Protein AF-A0A7C4FWG2-F1 (afdb_monomer_lite)

Structure (mmCIF, N/CA/C/O backbone):
data_AF-A0A7C4FWG2-F1
#
_entry.id   AF-A0A7C4FWG2-F1
#
loop_
_atom_site.group_PDB
_atom_site.id
_atom_site.type_symbol
_atom_site.label_atom_id
_atom_site.label_alt_id
_atom_site.label_comp_id
_atom_site.label_asym_id
_atom_site.label_entity_id
_atom_site.label_seq_id
_atom_site.pdbx_PDB_ins_code
_atom_site.Cartn_x
_atom_site.Cartn_y
_atom_site.Cartn_z
_atom_site.occupancy
_atom_site.B_iso_or_equiv
_atom_site.auth_seq_id
_atom_site.auth_comp_id
_atom_site.auth_asym_id
_atom_site.auth_atom_id
_atom_site.pdbx_PDB_model_num
ATOM 1 N N . MET A 1 1 ? 46.802 15.403 17.829 1.00 40.81 1 MET A N 1
ATOM 2 C CA . MET A 1 1 ? 45.608 14.577 17.579 1.00 40.81 1 MET A CA 1
ATOM 3 C C . MET A 1 1 ? 45.440 14.565 16.078 1.00 40.81 1 MET A C 1
ATOM 5 O O . MET A 1 1 ? 45.239 15.621 15.498 1.00 40.81 1 MET A O 1
ATOM 9 N N . GLU A 1 2 ? 45.731 13.419 15.470 1.00 45.22 2 GLU A N 1
ATOM 10 C CA . GLU A 1 2 ? 45.584 13.172 14.035 1.00 45.22 2 GLU A CA 1
ATOM 11 C C . GLU A 1 2 ? 44.102 13.193 13.676 1.00 45.22 2 GLU A C 1
ATOM 13 O O . GLU A 1 2 ? 43.347 12.331 14.135 1.00 45.22 2 GLU A O 1
ATOM 18 N N . ASP A 1 3 ? 43.693 14.179 12.880 1.00 42.66 3 ASP A N 1
ATOM 19 C CA . ASP A 1 3 ? 42.349 14.214 12.320 1.00 42.66 3 ASP A CA 1
ATOM 20 C C . ASP A 1 3 ? 42.248 13.185 11.194 1.00 42.66 3 ASP A C 1
ATOM 22 O O . ASP A 1 3 ? 42.793 13.324 10.095 1.00 42.66 3 ASP A O 1
ATOM 26 N N . LYS A 1 4 ? 41.579 12.088 11.539 1.00 44.88 4 LYS A N 1
ATOM 27 C CA . LYS A 1 4 ? 41.192 11.008 10.647 1.00 44.88 4 LYS A CA 1
ATOM 28 C C . LYS A 1 4 ? 40.085 11.481 9.707 1.00 44.88 4 LYS A C 1
ATOM 30 O O . LYS A 1 4 ? 39.039 11.931 10.155 1.00 44.88 4 LYS A O 1
ATOM 35 N N . LYS A 1 5 ? 40.328 11.242 8.417 1.00 47.34 5 LYS A N 1
ATOM 36 C CA . LYS A 1 5 ? 39.390 10.748 7.395 1.00 47.34 5 LYS A CA 1
ATOM 37 C C . LYS A 1 5 ? 37.903 10.742 7.773 1.00 47.34 5 LYS A C 1
ATOM 39 O O . LYS A 1 5 ? 37.477 9.934 8.598 1.00 47.34 5 LYS A O 1
ATOM 44 N N . HIS A 1 6 ? 37.112 11.439 6.968 1.00 33.34 6 HIS A N 1
ATOM 45 C CA . HIS A 1 6 ? 35.853 10.882 6.492 1.00 33.34 6 HIS A CA 1
ATOM 46 C C . HIS A 1 6 ? 35.641 11.353 5.050 1.00 33.34 6 HIS A C 1
ATOM 48 O O . HIS A 1 6 ? 35.012 12.376 4.798 1.00 33.34 6 HIS A O 1
ATOM 54 N N . ASP A 1 7 ? 36.260 10.621 4.118 1.00 40.00 7 ASP A N 1
ATOM 55 C CA . ASP A 1 7 ? 35.866 10.615 2.711 1.00 40.00 7 ASP A CA 1
ATOM 56 C C . ASP A 1 7 ? 34.430 10.086 2.665 1.00 40.00 7 ASP A C 1
ATOM 58 O O . ASP A 1 7 ? 34.182 8.880 2.734 1.00 40.00 7 ASP A O 1
ATOM 62 N N . SER A 1 8 ? 33.465 10.997 2.622 1.00 39.53 8 SER A N 1
ATOM 63 C CA . SER A 1 8 ? 32.154 10.706 2.068 1.00 39.53 8 SER A CA 1
ATOM 64 C C . SER A 1 8 ? 32.358 10.516 0.570 1.00 39.53 8 SER A C 1
ATOM 66 O O . SER A 1 8 ? 32.336 11.472 -0.202 1.00 39.53 8 SER A O 1
ATOM 68 N N . GLU A 1 9 ? 32.622 9.269 0.180 1.00 42.91 9 GLU A N 1
ATOM 69 C CA . GLU A 1 9 ? 32.410 8.777 -1.178 1.00 42.91 9 GLU A CA 1
ATOM 70 C C . GLU A 1 9 ? 30.909 8.866 -1.480 1.00 42.91 9 GLU A C 1
ATOM 72 O O . GLU A 1 9 ? 30.165 7.880 -1.484 1.00 42.91 9 GLU A O 1
ATOM 77 N N . ASP A 1 10 ? 30.455 10.096 -1.702 1.00 43.06 10 ASP A N 1
ATOM 78 C CA . ASP A 1 10 ? 29.253 10.357 -2.454 1.00 43.06 10 ASP A CA 1
ATOM 79 C C . ASP A 1 10 ? 29.479 9.702 -3.812 1.00 43.06 10 ASP A C 1
ATOM 81 O O . ASP A 1 10 ? 30.389 10.053 -4.567 1.00 43.06 10 ASP A O 1
ATOM 85 N N . ASN A 1 11 ? 28.656 8.697 -4.104 1.00 42.00 11 ASN A N 1
ATOM 86 C CA . ASN A 1 11 ? 28.482 8.143 -5.439 1.00 42.00 11 ASN A CA 1
ATOM 87 C C . ASN A 1 11 ? 27.838 9.214 -6.342 1.00 42.00 11 ASN A C 1
ATOM 89 O O . ASN A 1 11 ? 26.770 9.015 -6.920 1.00 42.00 11 ASN A O 1
ATOM 93 N N . GLU A 1 12 ? 28.471 10.381 -6.458 1.00 41.81 12 GLU A N 1
ATOM 94 C CA . GLU A 1 12 ? 28.267 11.273 -7.574 1.00 41.81 12 GLU A CA 1
ATOM 95 C C . GLU A 1 12 ? 28.784 10.519 -8.788 1.00 41.81 12 GLU A C 1
ATOM 97 O O . GLU A 1 12 ? 29.980 10.251 -8.937 1.00 41.81 12 GLU A O 1
ATOM 102 N N . ILE A 1 13 ? 27.856 10.121 -9.653 1.00 48.81 13 ILE A N 1
ATOM 103 C CA . ILE A 1 13 ? 28.171 9.624 -10.983 1.00 48.81 13 ILE A CA 1
ATOM 104 C C . ILE A 1 13 ? 28.865 10.782 -11.709 1.00 48.81 13 ILE A C 1
ATOM 106 O O . ILE A 1 13 ? 28.226 11.592 -12.381 1.00 48.81 13 ILE A O 1
ATOM 110 N N . SER A 1 14 ? 30.180 10.910 -11.521 1.00 53.84 14 SER A N 1
ATOM 111 C CA . SER A 1 14 ? 30.994 11.925 -12.170 1.00 53.84 14 SER A CA 1
ATOM 112 C C . SER A 1 14 ? 31.115 11.531 -13.636 1.00 53.84 14 SER A C 1
ATOM 114 O O . SER A 1 14 ? 31.997 10.790 -14.072 1.00 53.84 14 SER A O 1
ATOM 116 N N . PHE A 1 15 ? 30.146 11.989 -14.426 1.00 56.88 15 PHE A N 1
ATOM 117 C CA . PHE A 1 15 ? 30.213 11.904 -15.872 1.00 56.88 15 PHE A CA 1
ATOM 118 C C . PHE A 1 15 ? 31.369 12.787 -16.339 1.00 56.88 15 PHE A C 1
ATOM 120 O O . PHE A 1 15 ? 31.242 13.995 -16.515 1.00 56.88 15 PHE A O 1
ATOM 127 N N . ASP A 1 16 ? 32.532 12.170 -16.513 1.00 72.56 16 ASP A N 1
ATOM 128 C CA . ASP A 1 16 ? 33.741 12.827 -16.988 1.00 72.56 16 ASP A CA 1
ATOM 129 C C . ASP A 1 16 ? 33.608 13.130 -18.493 1.00 72.56 16 ASP A C 1
ATOM 131 O O . ASP A 1 16 ? 34.041 12.377 -19.374 1.00 72.56 16 ASP A O 1
ATOM 135 N N . PHE A 1 17 ? 32.961 14.259 -18.798 1.00 69.00 17 PHE A N 1
ATOM 136 C CA . PHE A 1 17 ? 32.736 14.753 -20.160 1.00 69.00 17 PHE A CA 1
ATOM 137 C C . PHE A 1 17 ? 34.041 14.974 -20.934 1.00 69.00 17 PHE A C 1
ATOM 139 O O . PHE A 1 17 ? 34.047 14.939 -22.169 1.00 69.00 17 PHE A O 1
ATOM 146 N N . SER A 1 18 ? 35.158 15.165 -20.229 1.00 70.56 18 SER A N 1
ATOM 147 C CA . SER A 1 18 ? 36.470 15.364 -20.839 1.00 70.56 18 SER A CA 1
ATOM 148 C C . SER A 1 18 ? 36.975 14.079 -21.509 1.00 70.56 18 SER A C 1
ATOM 150 O O . SER A 1 18 ? 37.455 14.117 -22.646 1.00 70.56 18 SER A O 1
ATOM 152 N N . LYS A 1 19 ? 36.760 12.912 -20.881 1.00 65.75 19 LYS A N 1
ATOM 153 C CA . LYS A 1 19 ? 37.062 11.598 -2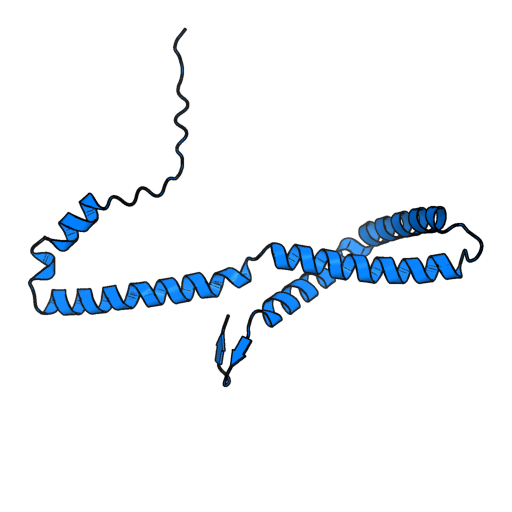1.482 1.00 65.75 19 LYS A CA 1
ATOM 154 C C . LYS A 1 19 ? 36.173 11.304 -22.686 1.00 65.75 19 LYS A C 1
ATOM 156 O O . LYS A 1 19 ? 36.677 10.873 -23.723 1.00 65.75 19 LYS A O 1
ATOM 161 N N . ILE A 1 20 ? 34.881 11.618 -22.592 1.00 67.81 20 ILE A N 1
ATOM 162 C CA . ILE A 1 20 ? 33.921 11.459 -23.695 1.00 67.81 20 ILE A CA 1
ATOM 163 C C . ILE A 1 20 ? 34.364 12.296 -24.905 1.00 67.81 20 ILE A C 1
ATOM 165 O O . ILE A 1 20 ? 34.414 11.797 -26.028 1.00 67.81 20 ILE A O 1
ATOM 169 N N . ARG A 1 21 ? 34.793 13.545 -24.694 1.00 63.62 21 ARG A N 1
ATOM 170 C CA . ARG A 1 21 ? 35.238 14.433 -25.779 1.00 63.62 21 ARG A CA 1
ATOM 171 C C . ARG A 1 21 ? 36.448 13.894 -26.547 1.00 63.62 21 ARG A C 1
ATOM 173 O O . ARG A 1 21 ? 36.531 14.109 -27.755 1.00 63.62 21 ARG A O 1
ATOM 180 N N . ASN A 1 22 ? 37.355 13.185 -25.879 1.00 66.38 22 ASN A N 1
ATOM 181 C CA . ASN A 1 22 ? 38.516 12.567 -26.524 1.00 66.38 22 ASN A CA 1
ATOM 182 C C . ASN A 1 22 ? 38.131 11.317 -27.333 1.00 66.38 22 ASN A C 1
ATOM 184 O O . ASN A 1 22 ? 38.656 11.123 -28.430 1.00 66.38 22 ASN A O 1
ATOM 188 N N . PHE A 1 23 ? 37.144 10.542 -26.872 1.00 63.84 23 PHE A N 1
ATOM 189 C CA . PHE A 1 23 ? 36.544 9.446 -27.646 1.00 63.84 23 PHE A CA 1
ATOM 190 C C . PHE A 1 23 ? 35.861 9.938 -28.932 1.00 63.84 23 PHE A C 1
ATOM 192 O O . PHE A 1 23 ? 35.970 9.287 -29.969 1.00 63.84 23 PHE A O 1
ATOM 199 N N . PHE A 1 24 ? 35.231 11.119 -28.898 1.00 63.09 24 PHE A N 1
ATOM 200 C CA . PHE A 1 24 ? 34.595 11.729 -30.074 1.00 63.09 24 PHE A CA 1
ATOM 201 C C . PHE A 1 24 ? 35.559 12.461 -31.031 1.00 63.09 24 PHE A C 1
ATOM 203 O O . PHE A 1 24 ? 35.146 12.890 -32.107 1.00 63.09 24 PHE A O 1
ATOM 210 N N . LYS A 1 25 ? 36.839 12.623 -30.671 1.00 63.44 25 LYS A N 1
ATOM 211 C CA . LYS A 1 25 ? 37.848 13.309 -31.504 1.00 63.44 25 LYS A CA 1
ATOM 212 C C . LYS A 1 25 ? 38.911 12.383 -32.102 1.00 63.44 25 LYS A C 1
ATOM 214 O O . LYS A 1 25 ? 39.638 12.812 -32.994 1.00 63.44 25 LYS A O 1
ATOM 219 N N . GLY A 1 26 ? 39.033 11.143 -31.626 1.00 59.97 26 GLY A N 1
ATOM 220 C CA . GLY A 1 26 ? 40.026 10.190 -32.125 1.00 59.97 26 GLY A CA 1
ATOM 221 C C . GLY A 1 26 ? 39.679 9.612 -33.503 1.00 59.97 26 GLY A C 1
ATOM 222 O O . GLY A 1 26 ? 38.509 9.504 -33.869 1.00 59.97 26 GLY A O 1
ATOM 223 N N . ASN A 1 27 ? 40.702 9.148 -34.235 1.00 57.19 27 ASN A N 1
ATOM 224 C CA . ASN A 1 27 ? 40.621 8.443 -35.533 1.00 57.19 27 ASN A CA 1
ATOM 225 C C . ASN A 1 27 ? 39.617 7.268 -35.593 1.00 57.19 27 ASN A C 1
ATOM 227 O O . ASN A 1 27 ? 39.346 6.750 -36.676 1.00 57.19 27 ASN A O 1
ATOM 231 N N . LEU A 1 28 ? 39.040 6.879 -34.454 1.00 56.38 28 LEU A N 1
ATOM 232 C CA . LEU A 1 28 ? 37.938 5.936 -34.318 1.00 56.38 28 LEU A CA 1
ATOM 233 C C . LEU A 1 28 ? 36.688 6.343 -35.117 1.00 56.38 28 LEU A C 1
ATOM 235 O O . LEU A 1 28 ? 35.929 5.457 -35.458 1.00 56.38 28 LEU A O 1
ATOM 239 N N . LEU A 1 29 ? 36.471 7.624 -35.454 1.00 57.56 29 LEU A N 1
ATOM 240 C CA . LEU A 1 29 ? 35.245 8.121 -36.120 1.00 57.56 29 LEU A CA 1
ATOM 241 C C . LEU A 1 29 ? 35.362 8.388 -37.633 1.00 57.56 29 LEU A C 1
ATOM 243 O O . LEU A 1 29 ? 34.388 8.790 -38.273 1.00 57.56 29 LEU A O 1
ATOM 247 N N . SER A 1 30 ? 36.539 8.182 -38.226 1.00 62.81 30 SER A N 1
ATOM 248 C CA . SER A 1 30 ? 36.807 8.611 -39.610 1.00 62.81 30 SER A CA 1
ATOM 249 C C . SER A 1 30 ? 36.486 7.539 -40.671 1.00 62.81 30 SER A C 1
ATOM 251 O O . SER A 1 30 ? 36.199 7.858 -41.826 1.00 62.81 30 SER A O 1
ATOM 253 N N . GLY A 1 31 ? 36.458 6.256 -40.292 1.00 68.31 31 GLY A N 1
ATOM 254 C CA . GLY A 1 31 ? 36.196 5.140 -41.211 1.00 68.31 31 GLY A CA 1
ATOM 255 C C . GLY A 1 31 ? 34.716 4.955 -41.577 1.00 68.31 31 GLY A C 1
ATOM 256 O O . GLY A 1 31 ? 33.821 5.172 -40.761 1.00 68.31 31 GLY A O 1
ATOM 257 N N . LYS A 1 32 ? 34.433 4.481 -42.799 1.00 70.44 32 LYS A N 1
ATOM 258 C CA . LYS A 1 32 ? 33.064 4.162 -43.270 1.00 70.44 32 LYS A CA 1
ATOM 259 C C . LYS A 1 32 ? 32.347 3.164 -42.344 1.00 70.44 32 LYS A C 1
ATOM 261 O O . LYS A 1 32 ? 31.163 3.316 -42.071 1.00 70.44 32 LYS A O 1
ATOM 266 N N . THR A 1 33 ? 33.087 2.192 -41.815 1.00 70.44 33 THR A N 1
ATOM 267 C CA . THR A 1 33 ? 32.630 1.212 -40.817 1.00 70.44 33 THR A CA 1
ATOM 268 C C . THR A 1 33 ? 32.378 1.842 -39.449 1.00 70.44 33 THR A C 1
ATOM 270 O O . THR A 1 33 ? 31.368 1.545 -38.820 1.00 70.44 33 THR A O 1
ATOM 273 N N . ALA A 1 34 ? 33.231 2.770 -39.014 1.00 72.56 34 ALA A N 1
ATOM 274 C CA . ALA A 1 34 ? 33.054 3.485 -37.756 1.00 72.56 34 ALA A CA 1
ATOM 275 C C . ALA A 1 34 ? 31.810 4.379 -37.732 1.00 72.56 34 ALA A C 1
ATOM 277 O O . ALA A 1 34 ? 31.124 4.438 -36.717 1.00 72.56 34 ALA A O 1
ATOM 278 N N . LYS A 1 35 ? 31.475 5.029 -38.854 1.00 72.94 35 LYS A N 1
ATOM 279 C CA . LYS A 1 35 ? 30.230 5.803 -38.974 1.00 72.94 35 LYS A CA 1
ATOM 280 C C . LYS A 1 35 ? 28.995 4.914 -38.815 1.00 72.94 35 LYS A C 1
ATOM 282 O O . LYS A 1 35 ? 28.079 5.289 -38.098 1.00 72.94 35 LYS A O 1
ATOM 287 N N . ILE A 1 36 ? 28.997 3.719 -39.413 1.00 77.38 36 ILE A N 1
ATOM 288 C CA . ILE A 1 36 ? 27.893 2.751 -39.281 1.00 77.38 36 ILE A CA 1
ATOM 289 C C . ILE A 1 36 ? 27.776 2.256 -37.833 1.00 77.38 36 ILE A C 1
ATOM 291 O O . ILE A 1 36 ? 26.684 2.259 -37.273 1.00 77.38 36 ILE A O 1
ATOM 295 N N . ILE A 1 37 ? 28.897 1.892 -37.203 1.00 76.56 37 ILE A N 1
ATOM 296 C CA . ILE A 1 37 ? 28.926 1.457 -35.797 1.00 76.56 37 ILE A CA 1
ATOM 297 C C . ILE A 1 37 ? 28.443 2.580 -34.869 1.00 76.56 37 ILE A C 1
ATOM 299 O O . ILE A 1 37 ? 27.668 2.320 -33.955 1.00 76.56 37 ILE A O 1
ATOM 303 N N . MET A 1 38 ? 28.833 3.831 -35.130 1.00 74.25 38 MET A N 1
ATOM 304 C CA . MET A 1 38 ? 28.373 4.998 -34.376 1.00 74.25 38 MET A CA 1
ATOM 305 C C . MET A 1 38 ? 26.866 5.206 -34.529 1.00 74.25 38 MET A C 1
ATOM 307 O O . MET A 1 38 ? 26.190 5.399 -33.527 1.00 74.25 38 MET A O 1
ATOM 311 N N . THR A 1 39 ? 26.320 5.134 -35.746 1.00 78.88 39 THR A N 1
ATOM 312 C CA . THR A 1 39 ? 24.870 5.245 -35.966 1.00 78.88 39 THR A CA 1
ATOM 313 C C . THR A 1 39 ? 24.109 4.139 -35.236 1.00 78.88 39 THR A C 1
ATOM 315 O O . THR A 1 39 ? 23.109 4.425 -34.586 1.00 78.88 39 THR A O 1
ATOM 318 N N . ILE A 1 40 ? 24.604 2.898 -35.268 1.00 78.38 40 ILE A N 1
ATOM 319 C CA . ILE A 1 40 ? 23.999 1.775 -34.537 1.00 78.38 40 ILE A CA 1
ATOM 320 C C . ILE A 1 40 ? 24.059 2.013 -33.022 1.00 78.38 40 ILE A C 1
ATOM 322 O O . ILE A 1 40 ? 23.055 1.840 -32.337 1.00 78.38 40 ILE A O 1
ATOM 326 N N . LEU A 1 41 ? 25.199 2.464 -32.493 1.00 78.81 41 LEU A N 1
ATOM 327 C CA . LEU A 1 41 ? 25.375 2.749 -31.066 1.00 78.81 41 LEU A CA 1
ATOM 328 C C . LEU A 1 41 ? 24.511 3.932 -30.604 1.00 78.81 41 LEU A C 1
ATOM 330 O O . LEU A 1 41 ? 23.928 3.884 -29.524 1.00 78.81 41 LEU A O 1
ATOM 334 N N . LEU A 1 42 ? 24.359 4.960 -31.441 1.00 80.81 42 LEU A N 1
ATOM 335 C CA . LEU A 1 42 ? 23.509 6.118 -31.165 1.00 80.81 42 LEU A CA 1
ATOM 336 C C . LEU A 1 42 ? 22.017 5.754 -31.168 1.00 80.81 42 LEU A C 1
ATOM 338 O O . LEU A 1 42 ? 21.251 6.371 -30.438 1.00 80.81 42 LEU A O 1
ATOM 342 N N . ILE A 1 43 ? 21.612 4.742 -31.945 1.00 82.81 43 ILE A N 1
ATOM 343 C CA . ILE A 1 43 ? 20.260 4.158 -31.919 1.00 82.81 43 ILE A CA 1
ATOM 344 C C . ILE A 1 43 ? 20.086 3.212 -30.719 1.00 82.81 43 ILE A C 1
ATOM 346 O O . ILE A 1 43 ? 18.990 3.100 -30.177 1.00 82.81 43 ILE A O 1
ATOM 350 N N . LEU A 1 44 ? 21.155 2.568 -30.246 1.00 79.94 44 LEU A N 1
ATOM 351 C CA . LEU A 1 44 ? 21.104 1.671 -29.088 1.00 79.94 44 LEU A CA 1
ATOM 352 C C . LEU A 1 44 ? 20.807 2.423 -27.778 1.00 79.94 44 LEU A C 1
ATOM 354 O O . LEU A 1 44 ? 20.089 1.910 -26.925 1.00 79.94 44 LEU A O 1
ATOM 358 N N . ILE A 1 45 ? 21.315 3.651 -27.631 1.00 81.88 45 ILE A N 1
ATOM 359 C CA . ILE A 1 45 ? 21.089 4.502 -26.449 1.00 81.88 45 ILE A CA 1
ATOM 360 C C . ILE A 1 45 ? 19.590 4.743 -26.174 1.00 81.88 45 ILE A C 1
ATOM 362 O O . ILE A 1 45 ? 19.144 4.405 -25.075 1.00 81.88 45 ILE A O 1
ATOM 366 N N . PRO A 1 46 ? 18.777 5.271 -27.115 1.00 82.62 46 PRO A N 1
ATOM 367 C CA . PRO A 1 46 ? 17.349 5.452 -26.883 1.00 82.62 46 PRO A CA 1
ATOM 368 C C . PRO A 1 46 ? 16.618 4.119 -26.690 1.00 82.62 46 PRO A C 1
ATOM 370 O O . PRO A 1 46 ? 15.657 4.083 -25.928 1.00 82.62 46 PRO A O 1
ATOM 373 N N . VAL A 1 47 ? 17.076 3.013 -27.290 1.00 81.69 47 VAL A N 1
ATOM 374 C CA . VAL A 1 47 ? 16.491 1.677 -27.060 1.00 81.69 47 VAL A CA 1
ATOM 375 C C . VAL A 1 47 ? 16.698 1.225 -25.611 1.00 81.69 47 VAL A C 1
ATOM 377 O O . VAL A 1 47 ? 15.738 0.818 -24.957 1.00 81.69 47 VAL A O 1
ATOM 380 N N . ILE A 1 48 ? 17.916 1.353 -25.077 1.00 79.06 48 ILE A N 1
ATOM 381 C CA . ILE A 1 48 ? 18.233 1.008 -23.683 1.00 79.06 48 ILE A CA 1
ATOM 382 C C . ILE A 1 48 ? 17.479 1.925 -22.712 1.00 79.06 48 ILE A C 1
ATOM 384 O O . ILE 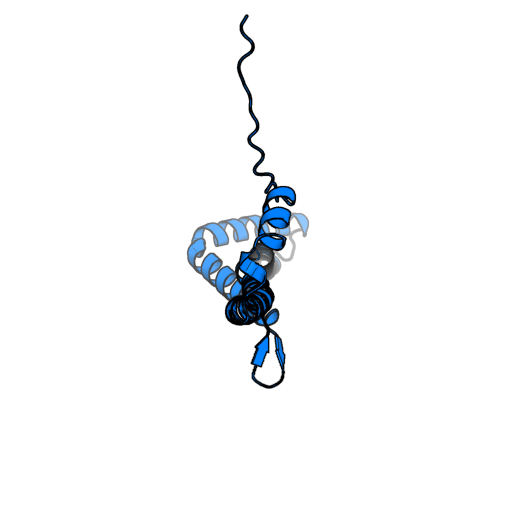A 1 48 ? 16.881 1.435 -21.758 1.00 79.06 48 ILE A O 1
ATOM 388 N N . LEU A 1 49 ? 17.440 3.236 -22.975 1.00 75.12 49 LEU A N 1
ATOM 389 C CA . LEU A 1 49 ? 16.679 4.197 -22.166 1.00 75.12 49 LEU A CA 1
ATOM 390 C C . LEU A 1 49 ? 15.177 3.898 -22.166 1.00 75.12 49 LEU A C 1
ATOM 392 O O . LEU A 1 49 ? 14.546 3.964 -21.117 1.00 75.12 49 LEU A O 1
ATOM 396 N N . THR A 1 50 ? 14.611 3.524 -23.315 1.00 78.12 50 THR A N 1
ATOM 397 C CA . THR A 1 50 ? 13.190 3.159 -23.423 1.00 78.12 50 THR A CA 1
ATOM 398 C C . THR A 1 50 ? 12.873 1.930 -22.574 1.00 78.12 50 THR A C 1
ATOM 400 O O . THR A 1 50 ? 11.861 1.919 -21.879 1.00 78.12 50 THR A O 1
ATOM 403 N N . ILE A 1 51 ? 13.736 0.907 -22.588 1.00 72.38 51 ILE A N 1
ATOM 404 C CA . ILE A 1 51 ? 13.570 -0.294 -21.755 1.00 72.38 51 ILE A CA 1
ATOM 405 C C . ILE A 1 51 ? 13.721 0.055 -20.270 1.00 72.38 51 ILE A C 1
ATOM 407 O O . ILE A 1 51 ? 12.897 -0.358 -19.460 1.00 72.38 51 ILE A O 1
ATOM 411 N N . TYR A 1 52 ? 14.727 0.856 -19.914 1.00 70.94 52 TYR A N 1
ATOM 412 C CA . TYR A 1 52 ? 14.974 1.266 -18.533 1.00 70.94 52 TYR A CA 1
ATOM 413 C C . TYR A 1 52 ? 13.781 2.032 -17.947 1.00 70.94 52 TYR A C 1
ATOM 415 O O . TYR A 1 52 ? 13.256 1.647 -16.903 1.00 70.94 52 TYR A O 1
ATOM 423 N N . ILE A 1 53 ? 13.284 3.044 -18.665 1.00 67.56 53 ILE A N 1
ATOM 424 C CA . ILE A 1 53 ? 12.130 3.848 -18.242 1.00 67.56 53 ILE A CA 1
ATOM 425 C C . ILE A 1 53 ? 10.857 2.989 -18.175 1.00 67.56 53 ILE A C 1
ATOM 427 O O . ILE A 1 53 ? 10.104 3.111 -17.211 1.00 67.56 53 ILE A O 1
ATOM 431 N N . ARG A 1 54 ? 10.658 2.051 -19.117 1.00 65.06 54 ARG A N 1
ATOM 432 C CA . ARG A 1 54 ? 9.529 1.098 -19.093 1.00 65.06 54 ARG A CA 1
ATOM 433 C C . ARG A 1 54 ? 9.506 0.182 -17.869 1.00 65.06 54 ARG A C 1
ATOM 435 O O . ARG A 1 54 ? 8.442 -0.306 -17.508 1.00 65.06 54 ARG A O 1
ATOM 442 N N . THR A 1 55 ? 10.651 -0.098 -17.246 1.00 62.25 55 THR A N 1
ATOM 443 C CA . THR A 1 55 ? 10.717 -0.991 -16.071 1.00 62.25 55 THR A CA 1
ATOM 444 C C . THR A 1 55 ? 10.529 -0.277 -14.731 1.00 62.25 55 THR A C 1
ATOM 446 O O . THR A 1 55 ? 10.330 -0.938 -13.712 1.00 62.25 55 THR A O 1
ATOM 449 N N . LEU A 1 56 ? 10.521 1.061 -14.710 1.00 60.19 56 LEU A N 1
ATOM 450 C CA . LEU A 1 56 ? 10.319 1.850 -13.487 1.00 60.19 56 LEU A CA 1
ATOM 451 C C . LEU A 1 56 ? 8.973 1.585 -12.774 1.00 60.19 56 LEU A C 1
ATOM 453 O O . LEU A 1 56 ? 8.986 1.484 -11.545 1.00 60.19 56 LEU A O 1
ATOM 457 N N . PRO A 1 57 ? 7.827 1.395 -13.468 1.00 60.53 57 PRO A N 1
ATOM 458 C CA . PRO A 1 57 ? 6.541 1.143 -12.810 1.00 60.53 57 PRO A CA 1
ATOM 459 C C . PRO A 1 57 ? 6.504 -0.157 -11.995 1.00 60.53 57 PRO A C 1
ATOM 461 O O . PRO A 1 57 ? 5.719 -0.286 -11.056 1.00 60.53 57 PRO A O 1
ATOM 464 N N . GLN A 1 58 ? 7.366 -1.125 -12.322 1.00 57.34 58 GLN A N 1
ATOM 465 C CA . GLN A 1 58 ? 7.389 -2.436 -11.672 1.00 57.34 58 GLN A CA 1
ATOM 466 C C . GLN A 1 58 ? 7.892 -2.367 -10.216 1.00 57.34 58 GLN A C 1
ATOM 468 O O . GLN A 1 58 ? 7.552 -3.234 -9.405 1.00 57.34 58 GLN A O 1
ATOM 473 N N . TYR A 1 59 ? 8.628 -1.306 -9.868 1.00 55.34 59 TYR A N 1
ATOM 474 C CA . TYR A 1 59 ? 9.271 -1.106 -8.567 1.00 55.34 59 TYR A CA 1
ATOM 475 C C . TYR A 1 59 ? 8.760 0.127 -7.813 1.00 55.34 59 TYR A C 1
ATOM 477 O O . TYR A 1 59 ? 9.479 0.654 -6.973 1.00 55.34 59 TYR A O 1
ATOM 485 N N . LEU A 1 60 ? 7.543 0.611 -8.084 1.00 66.38 60 LEU A N 1
ATOM 486 C CA . LEU A 1 60 ? 6.992 1.755 -7.353 1.00 66.38 60 LEU A CA 1
ATOM 487 C C . LEU A 1 60 ? 6.534 1.332 -5.938 1.00 66.38 60 LEU A C 1
ATOM 489 O O . LEU A 1 60 ? 5.467 0.731 -5.818 1.00 66.38 60 LEU A O 1
ATOM 493 N N . PRO A 1 61 ? 7.253 1.679 -4.844 1.00 66.94 61 PRO A N 1
ATOM 494 C CA . PRO A 1 61 ? 6.779 1.409 -3.480 1.00 66.94 61 PRO A CA 1
ATOM 495 C C . PRO A 1 61 ? 5.477 2.160 -3.158 1.00 66.94 61 PRO A C 1
ATOM 497 O O . PRO A 1 61 ? 4.730 1.761 -2.271 1.00 66.94 61 PRO A O 1
ATOM 500 N N . ALA A 1 62 ? 5.167 3.224 -3.907 1.00 72.06 62 ALA A N 1
ATOM 501 C CA . ALA A 1 62 ? 3.918 3.963 -3.766 1.00 72.06 62 ALA A CA 1
ATOM 502 C C . ALA A 1 62 ? 2.676 3.090 -4.025 1.00 72.06 62 ALA A C 1
ATOM 504 O O . ALA A 1 62 ? 1.682 3.244 -3.319 1.00 72.06 62 ALA A O 1
ATOM 505 N N . THR A 1 63 ? 2.725 2.145 -4.978 1.00 79.81 63 THR A N 1
ATOM 506 C CA . THR A 1 63 ? 1.570 1.270 -5.253 1.00 79.81 63 THR A CA 1
ATOM 507 C C . THR A 1 63 ? 1.331 0.281 -4.121 1.00 79.81 63 THR A C 1
ATOM 509 O O . THR A 1 63 ? 0.184 -0.060 -3.852 1.00 79.81 63 THR A O 1
ATOM 512 N N . GLU A 1 64 ? 2.397 -0.137 -3.434 1.00 81.25 64 GLU A N 1
ATOM 513 C CA . GLU A 1 64 ? 2.306 -1.005 -2.260 1.00 81.25 64 GLU A CA 1
ATOM 514 C C . GLU A 1 64 ? 1.628 -0.277 -1.098 1.00 81.25 64 GLU A C 1
ATOM 516 O O . GLU A 1 64 ? 0.682 -0.794 -0.517 1.00 81.25 64 GLU A O 1
ATOM 521 N N . ILE A 1 65 ? 2.024 0.973 -0.835 1.00 84.94 65 ILE A N 1
ATOM 522 C CA . ILE A 1 65 ? 1.411 1.807 0.210 1.00 84.94 65 ILE A CA 1
ATOM 523 C C . ILE A 1 65 ? -0.068 2.078 -0.103 1.00 84.94 65 ILE A C 1
ATOM 525 O O . ILE A 1 65 ? -0.912 2.082 0.794 1.00 84.94 65 ILE A O 1
ATOM 529 N N . TRP A 1 66 ? -0.426 2.314 -1.366 1.00 85.56 66 TRP A N 1
ATOM 530 C CA . TRP A 1 66 ? -1.828 2.502 -1.752 1.00 85.56 66 TRP A CA 1
ATOM 531 C C . TRP A 1 66 ? -2.646 1.222 -1.617 1.00 85.56 66 TRP A C 1
ATOM 533 O O . TRP A 1 66 ? -3.780 1.277 -1.137 1.00 85.56 66 TRP A O 1
ATOM 543 N N . ALA A 1 67 ? -2.075 0.083 -2.006 1.00 90.50 67 ALA A N 1
ATOM 544 C CA . ALA A 1 67 ? -2.695 -1.223 -1.836 1.00 90.50 67 ALA A CA 1
ATOM 545 C C . ALA A 1 67 ? -2.915 -1.545 -0.357 1.0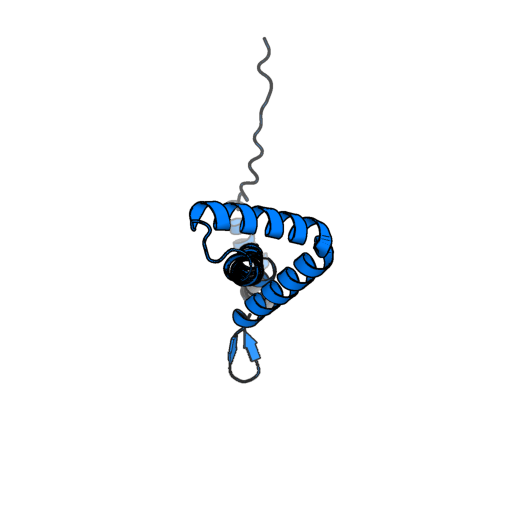0 90.50 67 ALA A C 1
ATOM 547 O O . ALA A 1 67 ? -4.029 -1.895 0.027 1.00 90.50 67 ALA A O 1
ATOM 548 N N . GLU A 1 68 ? -1.901 -1.327 0.479 1.00 92.31 68 GLU A N 1
ATOM 549 C CA . GLU A 1 68 ? -1.972 -1.507 1.927 1.00 92.31 68 GLU A CA 1
ATOM 550 C C . GLU A 1 68 ? -3.099 -0.668 2.532 1.00 92.31 68 GLU A C 1
ATOM 552 O O . GLU A 1 68 ? -4.002 -1.203 3.176 1.00 92.31 68 GLU A O 1
ATOM 557 N N . ASN A 1 69 ? -3.122 0.635 2.245 1.00 93.69 69 ASN A N 1
ATOM 558 C CA . ASN A 1 69 ? -4.172 1.519 2.745 1.00 93.69 69 ASN A CA 1
ATOM 559 C C . ASN A 1 69 ? -5.564 1.120 2.236 1.00 93.69 69 ASN A C 1
ATOM 561 O O . ASN A 1 69 ? -6.531 1.173 2.994 1.00 93.69 69 ASN A O 1
ATOM 565 N N . SER A 1 70 ? -5.693 0.721 0.969 1.00 92.88 70 SER A N 1
ATOM 566 C CA . SER A 1 70 ? -6.972 0.296 0.394 1.00 92.88 70 SER A CA 1
ATOM 567 C C . SER A 1 70 ? -7.519 -0.944 1.106 1.00 92.88 70 SER A C 1
ATOM 569 O O . SER A 1 70 ? -8.663 -0.937 1.568 1.00 92.88 70 SER A O 1
ATOM 571 N N . VAL A 1 71 ? -6.677 -1.965 1.273 1.00 95.00 71 VAL A N 1
ATOM 572 C CA . VAL A 1 71 ? -7.030 -3.225 1.934 1.00 95.00 71 VAL A CA 1
ATOM 573 C C . VAL A 1 71 ? -7.330 -3.002 3.417 1.00 95.00 71 VAL A C 1
ATOM 575 O O . VAL A 1 71 ? -8.351 -3.472 3.921 1.00 95.00 71 VAL A O 1
ATOM 578 N N . TYR A 1 72 ? -6.500 -2.235 4.125 1.00 96.12 72 TYR A N 1
ATOM 579 C CA . TYR A 1 72 ? -6.728 -1.927 5.537 1.00 96.12 72 TYR A CA 1
ATOM 580 C C . TYR A 1 72 ? -8.028 -1.161 5.754 1.00 96.12 72 TYR A C 1
ATOM 582 O O . TYR A 1 72 ? -8.808 -1.521 6.635 1.00 96.12 72 TYR A O 1
ATOM 590 N N . ASN A 1 73 ? -8.297 -0.142 4.937 1.00 96.00 73 ASN A N 1
ATOM 591 C CA . ASN A 1 73 ? -9.542 0.614 5.025 1.00 96.00 73 ASN A CA 1
ATOM 592 C C . ASN A 1 73 ? -10.756 -0.272 4.735 1.00 96.00 73 ASN A C 1
ATOM 594 O O . ASN A 1 73 ? -11.761 -0.171 5.437 1.00 96.00 73 ASN A O 1
ATOM 598 N N . TYR A 1 74 ? -10.665 -1.172 3.753 1.00 95.56 74 TYR A N 1
ATOM 599 C CA . TYR A 1 74 ? -11.725 -2.131 3.450 1.00 95.56 74 TYR A CA 1
ATOM 600 C C . TYR A 1 74 ? -12.079 -3.002 4.666 1.00 95.56 74 TYR A C 1
ATOM 602 O O . TYR A 1 74 ? -13.230 -3.002 5.108 1.00 95.56 74 TYR A O 1
ATOM 610 N N . TYR A 1 75 ? -11.097 -3.680 5.267 1.00 95.12 75 TYR A N 1
ATOM 611 C CA . TYR A 1 75 ? -11.349 -4.547 6.423 1.00 95.12 75 TYR A CA 1
ATOM 612 C C . TYR A 1 75 ? -11.738 -3.767 7.677 1.00 95.12 75 TYR A C 1
ATOM 614 O O . TYR A 1 75 ? -12.635 -4.187 8.410 1.00 95.12 75 TYR A O 1
ATOM 622 N N . ARG A 1 76 ? -11.133 -2.598 7.906 1.00 95.88 76 ARG A N 1
ATOM 623 C CA . ARG A 1 76 ? -11.528 -1.706 8.999 1.00 95.88 76 ARG A CA 1
ATOM 624 C C . ARG A 1 76 ? -12.996 -1.296 8.875 1.00 95.88 76 ARG A C 1
ATOM 626 O O . ARG A 1 76 ? -13.693 -1.283 9.883 1.00 95.88 76 ARG A O 1
ATOM 633 N N . ASN A 1 77 ? -13.485 -1.021 7.666 1.00 96.88 77 ASN A N 1
ATOM 634 C CA . ASN A 1 77 ? -14.892 -0.687 7.433 1.00 96.88 77 ASN A CA 1
ATOM 635 C C . ASN A 1 77 ? -15.830 -1.873 7.702 1.00 96.88 77 ASN A C 1
ATOM 637 O O . ASN A 1 77 ? -16.900 -1.678 8.277 1.00 96.88 77 ASN A O 1
ATOM 641 N N . ILE A 1 78 ? -15.430 -3.098 7.346 1.00 94.56 78 ILE A N 1
ATOM 642 C CA . ILE A 1 78 ? -16.199 -4.312 7.668 1.00 94.56 78 ILE A CA 1
ATOM 643 C C . ILE A 1 78 ? -16.323 -4.480 9.186 1.00 94.56 78 ILE A C 1
ATOM 645 O O . ILE A 1 78 ? -17.428 -4.632 9.709 1.00 94.56 78 ILE A O 1
ATOM 649 N N . ILE A 1 79 ? -15.201 -4.385 9.903 1.00 96.25 79 ILE A N 1
ATOM 650 C CA . ILE A 1 79 ? -15.176 -4.475 11.369 1.00 96.25 79 ILE A CA 1
ATOM 651 C C . ILE A 1 79 ? -15.996 -3.338 11.982 1.00 96.25 79 ILE A C 1
ATOM 653 O O . ILE A 1 79 ? -16.762 -3.566 12.913 1.00 96.25 79 ILE A O 1
ATOM 657 N N . ALA A 1 80 ? -15.912 -2.126 11.430 1.00 96.12 80 ALA A N 1
ATOM 658 C CA . ALA A 1 80 ? -16.718 -0.998 11.877 1.00 96.12 80 ALA A CA 1
ATOM 659 C C . ALA A 1 80 ? -18.217 -1.285 11.784 1.00 96.12 80 ALA A C 1
ATOM 661 O O . ALA A 1 80 ? -18.942 -1.024 12.742 1.00 96.12 80 ALA A O 1
ATOM 662 N N . GLN A 1 81 ? -18.693 -1.866 10.682 1.00 96.38 81 GLN A N 1
ATOM 663 C CA . GLN A 1 81 ? -20.098 -2.261 10.560 1.00 96.38 81 GLN A CA 1
ATOM 664 C C . GLN A 1 81 ? -20.488 -3.309 11.608 1.00 96.38 81 GLN A C 1
ATOM 666 O O . GLN A 1 81 ? -21.541 -3.187 12.234 1.00 96.38 81 GLN A O 1
ATOM 671 N N . GLN A 1 82 ? -19.626 -4.295 11.861 1.00 94.94 82 GLN A N 1
ATOM 672 C CA . GLN A 1 82 ? -19.866 -5.312 12.883 1.00 94.94 82 GLN A CA 1
ATOM 673 C C . GLN A 1 82 ? -19.928 -4.711 14.296 1.00 94.94 82 GLN A C 1
ATOM 675 O O . GLN A 1 82 ? -20.884 -4.970 15.026 1.00 94.94 82 GLN A O 1
ATOM 680 N N . VAL A 1 83 ? -18.961 -3.865 14.664 1.00 95.00 83 VAL A N 1
ATOM 681 C CA . VAL A 1 83 ? -18.912 -3.187 15.969 1.00 95.00 83 VAL A CA 1
ATOM 682 C C . VAL A 1 83 ? -20.108 -2.254 16.140 1.00 95.00 83 VAL A C 1
ATOM 684 O O . VAL A 1 83 ? -20.737 -2.261 17.194 1.00 95.00 83 VAL A O 1
ATOM 687 N N . ASN A 1 84 ? -20.473 -1.486 15.113 1.00 94.19 84 ASN A N 1
ATOM 688 C CA . ASN A 1 84 ? -21.618 -0.577 15.174 1.00 94.19 84 ASN A CA 1
ATOM 689 C C . ASN A 1 84 ? -22.942 -1.331 15.381 1.00 94.19 84 ASN A C 1
ATOM 691 O O . ASN A 1 84 ? -23.791 -0.864 16.135 1.00 94.19 84 ASN A O 1
ATOM 695 N N . ASN A 1 85 ? -23.101 -2.507 14.766 1.00 95.25 85 ASN A N 1
ATOM 696 C CA . ASN A 1 85 ? -24.286 -3.348 14.947 1.00 95.25 85 ASN A CA 1
ATOM 697 C C . ASN A 1 85 ? -24.325 -4.026 16.326 1.00 95.25 85 ASN A C 1
ATOM 699 O O . ASN A 1 85 ? -25.400 -4.187 16.899 1.00 95.25 85 ASN A O 1
ATOM 703 N N . GLN A 1 86 ? -23.169 -4.421 16.865 1.00 95.00 86 GLN A N 1
ATOM 704 C CA . GLN A 1 86 ? -23.067 -5.040 18.192 1.00 95.00 86 GLN A CA 1
ATOM 705 C C . GLN A 1 86 ? -23.213 -4.023 19.333 1.00 95.00 86 GLN A C 1
ATOM 707 O O . GLN A 1 86 ? -23.758 -4.350 20.386 1.00 95.00 86 GLN A O 1
ATOM 712 N N . TYR A 1 87 ? -22.752 -2.789 19.121 1.00 93.69 87 TYR A N 1
ATOM 713 C CA . TYR A 1 87 ? -22.717 -1.724 20.124 1.00 93.69 87 TYR A CA 1
ATOM 714 C C . TYR A 1 87 ? -23.406 -0.440 19.623 1.00 93.69 87 TYR A C 1
ATOM 716 O O . TYR A 1 87 ? -22.766 0.614 19.548 1.00 93.69 87 TYR A O 1
ATOM 724 N N . PRO A 1 88 ? -24.718 -0.476 19.317 1.00 92.12 88 PRO A N 1
ATOM 725 C CA . PRO A 1 88 ? -25.424 0.655 18.704 1.00 92.12 88 PRO A CA 1
ATOM 726 C C . PRO A 1 88 ? -25.492 1.898 19.606 1.00 92.12 88 PRO A C 1
ATOM 728 O O . PRO A 1 88 ? -25.508 3.022 19.112 1.00 92.12 88 PRO A O 1
ATOM 731 N N . ASN A 1 89 ? -25.488 1.708 20.930 1.00 93.62 89 ASN A N 1
ATOM 732 C CA . ASN A 1 89 ? -25.629 2.787 21.917 1.00 93.62 89 ASN A CA 1
ATOM 733 C C . ASN A 1 89 ? -24.289 3.357 22.409 1.00 93.62 89 ASN A C 1
ATOM 735 O O . ASN A 1 89 ? -24.272 4.291 23.210 1.00 93.62 89 ASN A O 1
ATOM 739 N N . LEU A 1 90 ? -23.160 2.782 21.985 1.00 93.69 90 LEU A N 1
ATOM 740 C CA . LEU A 1 90 ? -21.843 3.222 22.436 1.00 93.69 90 LEU A CA 1
ATOM 741 C C . LEU A 1 90 ? -21.438 4.497 21.684 1.00 93.69 90 LEU A C 1
ATOM 743 O O . LEU A 1 90 ? -21.632 4.531 20.474 1.00 93.69 90 LEU A O 1
ATOM 747 N N . PRO A 1 91 ? -20.852 5.530 22.312 1.00 94.69 91 PRO A N 1
ATOM 748 C CA . PRO A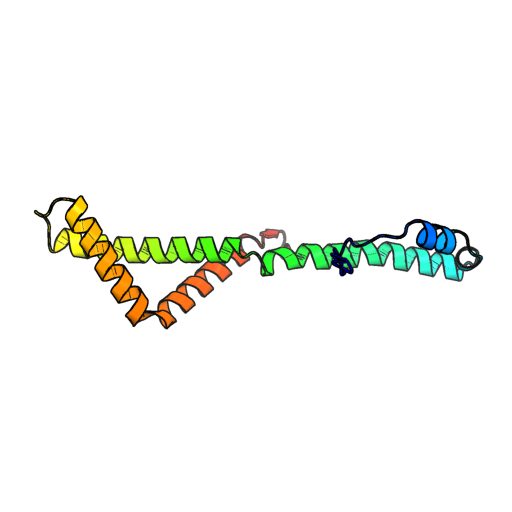 1 91 ? -20.368 6.711 21.594 1.00 94.69 91 PRO A CA 1
ATOM 749 C C . PRO A 1 91 ? -19.334 6.365 20.514 1.00 94.69 91 PRO A C 1
ATOM 751 O O . PRO A 1 91 ? -18.524 5.455 20.696 1.00 94.69 91 PRO A O 1
ATOM 754 N N . GLN A 1 92 ? -19.312 7.128 19.415 1.00 90.88 92 GLN A N 1
ATOM 755 C CA . GLN A 1 92 ? -18.445 6.846 18.260 1.00 90.88 92 GLN A CA 1
ATOM 756 C C . GLN A 1 92 ? -16.967 6.705 18.642 1.00 90.88 92 GLN A C 1
ATOM 758 O O . GLN A 1 92 ? -16.351 5.710 18.285 1.00 90.88 92 GLN A O 1
ATOM 763 N N . ALA A 1 93 ? -16.437 7.616 19.461 1.00 93.62 93 ALA A N 1
ATOM 764 C CA . ALA A 1 93 ? -15.039 7.566 19.889 1.00 93.62 93 ALA A CA 1
ATOM 765 C C . ALA A 1 93 ? -14.663 6.252 20.605 1.00 93.62 93 ALA A C 1
ATOM 767 O O . ALA A 1 93 ? -13.552 5.756 20.452 1.00 93.62 93 ALA A O 1
ATOM 768 N N . GLN A 1 94 ? -15.586 5.663 21.374 1.00 93.06 94 GLN A N 1
ATOM 769 C CA . GLN A 1 94 ? -15.343 4.388 22.056 1.00 93.06 94 GLN A CA 1
ATOM 770 C C . GLN A 1 94 ? -15.458 3.205 21.086 1.00 93.06 94 GLN A C 1
ATOM 772 O O . GLN A 1 94 ? -14.678 2.258 21.184 1.00 93.06 94 GLN A O 1
ATOM 777 N N . ARG A 1 95 ? -16.373 3.276 20.107 1.00 93.75 95 ARG A N 1
ATOM 778 C CA . ARG A 1 95 ? -16.456 2.283 19.024 1.00 93.75 95 ARG A CA 1
ATOM 779 C C . ARG A 1 95 ? -15.191 2.293 18.171 1.00 93.75 95 ARG A C 1
ATOM 781 O O . ARG A 1 95 ? -14.677 1.224 17.875 1.00 93.75 95 ARG A O 1
ATOM 788 N N . ASP A 1 96 ? -14.640 3.464 17.859 1.00 94.81 96 ASP A N 1
ATOM 789 C CA . ASP A 1 96 ? -13.410 3.593 17.070 1.00 94.81 96 ASP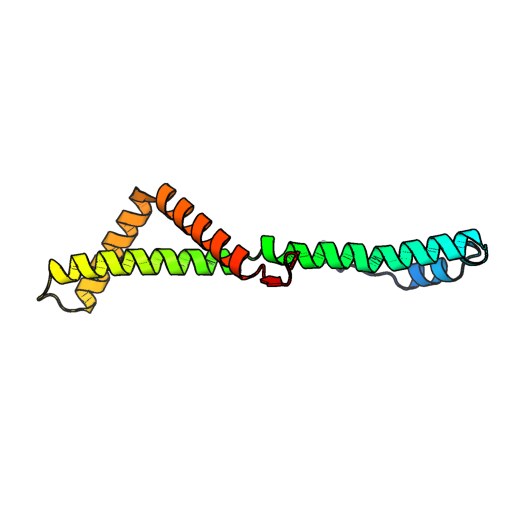 A CA 1
ATOM 790 C C . ASP A 1 96 ? -12.215 2.905 17.752 1.00 94.81 96 ASP A C 1
ATOM 792 O O . ASP A 1 96 ? -11.415 2.244 17.089 1.00 94.81 96 ASP A O 1
ATOM 796 N N . ILE A 1 97 ? -12.122 2.979 19.086 1.00 95.75 97 ILE A N 1
ATOM 797 C CA . ILE A 1 97 ? -11.104 2.247 19.858 1.00 95.75 97 ILE A CA 1
ATOM 798 C C . ILE A 1 97 ? -11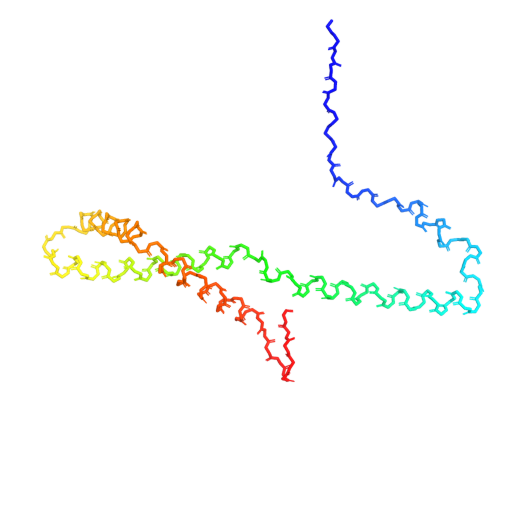.277 0.732 19.683 1.00 95.75 97 ILE A C 1
ATOM 800 O O . ILE A 1 97 ? -10.300 0.039 19.397 1.00 95.75 97 ILE A O 1
ATOM 804 N N . LEU A 1 98 ? -12.505 0.220 19.811 1.00 95.12 98 LEU A N 1
ATOM 805 C CA . LEU A 1 98 ? -12.801 -1.208 19.642 1.00 95.12 98 LEU A CA 1
ATOM 806 C C . LEU A 1 98 ? -12.539 -1.684 18.209 1.00 95.12 98 LEU A C 1
ATOM 808 O O . LEU A 1 98 ? -11.961 -2.752 18.018 1.00 95.12 98 LEU A O 1
ATOM 812 N N . ILE A 1 99 ? -12.905 -0.879 17.210 1.00 96.50 99 ILE A N 1
ATOM 813 C CA . ILE A 1 99 ? -12.640 -1.151 15.792 1.00 96.50 99 ILE A CA 1
ATOM 814 C C . ILE A 1 99 ? -11.137 -1.284 15.563 1.00 96.50 99 ILE A C 1
ATOM 816 O O . ILE A 1 99 ? -10.695 -2.251 14.949 1.00 96.50 99 ILE A O 1
ATOM 820 N N . ASN A 1 100 ? -10.344 -0.354 16.098 1.00 95.62 100 ASN A N 1
ATOM 821 C CA . ASN A 1 100 ? -8.891 -0.398 15.971 1.00 95.62 100 ASN A CA 1
ATOM 822 C C . ASN A 1 100 ? -8.299 -1.634 16.656 1.00 95.62 100 ASN A C 1
ATOM 824 O O . ASN A 1 100 ? -7.458 -2.305 16.069 1.00 95.62 100 ASN A O 1
ATOM 828 N N . GLN A 1 101 ? -8.752 -1.968 17.866 1.00 96.25 101 GLN A N 1
ATOM 829 C CA . GLN A 1 101 ? -8.273 -3.150 18.586 1.00 96.25 101 GLN A CA 1
ATOM 830 C C . GLN A 1 101 ? -8.589 -4.450 17.842 1.00 96.25 101 GLN A C 1
ATOM 832 O O . GLN A 1 101 ? -7.705 -5.288 17.671 1.00 96.25 101 GLN A O 1
ATOM 837 N N . GLN A 1 102 ? -9.826 -4.613 17.368 1.00 94.69 102 GLN A N 1
ATOM 838 C CA . GLN A 1 102 ? -10.228 -5.794 16.604 1.00 94.69 102 GLN A CA 1
ATOM 839 C C . GLN A 1 102 ? -9.505 -5.868 15.258 1.00 94.69 102 GLN A C 1
ATOM 841 O O . GLN A 1 102 ? -9.092 -6.949 14.848 1.00 94.69 102 GLN A O 1
ATOM 846 N N . PHE A 1 103 ? -9.294 -4.731 14.593 1.00 96.94 103 PHE A N 1
ATOM 847 C CA . PHE A 1 103 ? -8.524 -4.676 13.356 1.00 96.94 103 PHE A CA 1
ATOM 848 C C . PHE A 1 103 ? -7.061 -5.083 13.568 1.00 96.94 103 PHE A C 1
ATOM 850 O O . PHE A 1 103 ? -6.526 -5.863 12.785 1.00 96.94 103 PHE A O 1
ATOM 857 N N . GLU A 1 104 ? -6.418 -4.632 14.646 1.00 95.69 104 GLU A N 1
ATOM 858 C CA . GLU A 1 104 ? -5.047 -5.043 14.968 1.00 95.69 104 GLU A CA 1
ATOM 859 C C . GLU A 1 104 ? -4.954 -6.542 15.298 1.00 95.69 104 GLU A C 1
ATOM 861 O O . GLU A 1 104 ? -4.031 -7.217 14.840 1.00 95.69 104 GLU A O 1
ATOM 866 N N . GLN A 1 105 ? -5.936 -7.096 16.016 1.00 95.94 105 GLN A N 1
ATOM 867 C CA . GLN A 1 105 ? -6.027 -8.542 16.254 1.00 95.94 105 GLN A CA 1
ATOM 868 C C . GLN A 1 105 ? -6.236 -9.321 14.951 1.00 95.94 105 GLN A C 1
ATOM 870 O O . GLN A 1 105 ? -5.561 -10.324 14.717 1.00 95.94 105 GLN A O 1
ATOM 875 N N . PHE A 1 106 ? -7.124 -8.840 14.077 1.00 94.75 106 PHE A N 1
ATOM 876 C CA . PHE A 1 106 ? -7.351 -9.417 12.755 1.00 94.75 106 PHE A CA 1
ATOM 877 C C . PHE A 1 106 ? -6.069 -9.406 11.920 1.00 94.75 106 PHE A C 1
ATOM 879 O O . PHE A 1 106 ? -5.734 -10.426 11.320 1.00 94.75 106 PHE A O 1
ATOM 886 N N . LYS A 1 107 ? -5.320 -8.296 11.940 1.00 93.88 107 LYS A N 1
ATOM 887 C CA . LYS A 1 107 ? -4.043 -8.152 11.234 1.00 93.88 107 LYS A CA 1
ATOM 888 C C . LYS A 1 107 ? -2.996 -9.142 11.732 1.00 93.88 107 LYS A C 1
ATOM 890 O O . LYS A 1 107 ? -2.303 -9.753 10.925 1.00 93.88 107 LYS A O 1
ATOM 895 N N . ALA A 1 108 ? -2.900 -9.328 13.047 1.00 94.81 108 ALA A N 1
ATOM 896 C CA . ALA A 1 108 ? -1.981 -10.294 13.640 1.00 94.81 108 ALA A CA 1
ATOM 897 C C . ALA A 1 108 ? -2.366 -11.747 13.308 1.00 94.81 108 ALA A C 1
ATOM 899 O O . ALA A 1 108 ? -1.493 -12.554 13.000 1.00 94.81 108 ALA A O 1
ATOM 900 N N . ALA A 1 109 ? -3.661 -12.074 13.339 1.00 95.38 109 ALA A N 1
ATOM 901 C CA . ALA A 1 109 ? -4.156 -13.428 13.099 1.00 95.38 109 ALA A CA 1
ATOM 902 C C . ALA A 1 109 ? -4.168 -13.828 11.612 1.00 95.38 109 ALA A C 1
ATOM 904 O O . ALA A 1 109 ? -3.934 -14.990 11.295 1.00 95.38 109 ALA A O 1
ATOM 905 N N . ASN A 1 110 ? -4.409 -12.878 10.704 1.00 94.56 110 ASN A N 1
ATOM 906 C CA . ASN A 1 110 ? -4.612 -13.129 9.271 1.00 94.56 110 ASN A CA 1
ATOM 907 C C . ASN A 1 110 ? -3.513 -12.495 8.413 1.00 94.56 110 ASN A C 1
ATOM 909 O O . ASN A 1 110 ? -3.754 -12.106 7.272 1.00 94.56 110 ASN A O 1
ATOM 913 N N . LYS A 1 111 ? -2.298 -12.362 8.960 1.00 92.00 111 LYS A N 1
ATOM 914 C CA . LYS A 1 111 ? -1.192 -11.668 8.291 1.00 92.00 111 LYS A CA 1
ATOM 915 C C . LYS A 1 111 ? -0.920 -12.198 6.880 1.00 92.00 111 LYS A C 1
ATOM 917 O O . LYS A 1 111 ? -0.764 -11.402 5.965 1.00 92.00 111 LYS A O 1
ATOM 922 N N . ALA A 1 112 ? -0.890 -13.520 6.702 1.00 92.38 112 ALA A N 1
ATOM 923 C CA . ALA A 1 112 ? -0.616 -14.129 5.400 1.00 92.38 112 ALA A CA 1
ATOM 924 C C . ALA A 1 112 ? -1.686 -13.775 4.350 1.00 92.38 112 ALA A C 1
ATOM 926 O O . ALA A 1 112 ? -1.348 -13.409 3.226 1.00 92.38 112 ALA A O 1
ATOM 927 N N . ASP A 1 113 ? -2.962 -13.819 4.734 1.00 90.00 113 ASP A N 1
ATOM 928 C CA . ASP A 1 113 ? -4.083 -13.503 3.842 1.00 90.00 113 ASP A CA 1
ATOM 929 C C . ASP A 1 113 ? -4.152 -12.003 3.523 1.00 90.00 113 ASP A C 1
ATOM 931 O O . ASP A 1 113 ? -4.459 -11.606 2.395 1.00 90.00 113 ASP A O 1
ATOM 935 N N . LEU A 1 114 ? -3.815 -11.156 4.500 1.00 93.62 114 LEU A N 1
ATOM 936 C CA . LEU A 1 114 ? -3.667 -9.713 4.315 1.00 93.62 114 LEU A CA 1
ATOM 937 C C . LEU A 1 114 ? -2.529 -9.387 3.353 1.00 93.62 114 LEU A C 1
ATOM 939 O O . LEU A 1 114 ? -2.759 -8.660 2.391 1.00 93.62 114 LEU A O 1
ATOM 943 N N . ASP A 1 115 ? -1.342 -9.957 3.558 1.00 92.25 115 ASP A N 1
ATOM 944 C CA . ASP A 1 115 ? -0.184 -9.742 2.686 1.00 92.25 115 ASP A CA 1
ATOM 945 C C . ASP A 1 115 ? -0.500 -10.206 1.245 1.00 92.25 115 ASP A C 1
ATOM 947 O O . ASP A 1 115 ? -0.168 -9.518 0.276 1.00 92.25 115 ASP A O 1
ATOM 951 N N . ALA A 1 116 ? -1.225 -11.320 1.080 1.00 93.19 116 ALA A N 1
ATOM 952 C CA . ALA A 1 116 ? -1.697 -11.780 -0.227 1.00 93.19 116 ALA A CA 1
ATOM 953 C C . ALA A 1 116 ? -2.702 -10.805 -0.872 1.00 93.19 116 ALA A C 1
ATOM 955 O O . ALA A 1 116 ? -2.589 -10.496 -2.061 1.00 93.19 116 ALA A O 1
ATOM 956 N N . SER A 1 117 ? -3.646 -10.274 -0.090 1.00 91.00 117 SER A N 1
ATOM 957 C CA . SER A 1 117 ? -4.644 -9.300 -0.556 1.00 91.00 117 SER A CA 1
ATOM 958 C C . SER A 1 117 ? -4.007 -7.964 -0.954 1.00 91.00 117 SER A C 1
ATOM 960 O O . SER A 1 117 ? -4.375 -7.372 -1.974 1.00 91.00 117 SER A O 1
ATOM 962 N N . ILE A 1 118 ? -3.016 -7.501 -0.186 1.00 92.25 118 ILE A N 1
ATOM 963 C CA . ILE A 1 118 ? -2.221 -6.305 -0.490 1.00 92.25 118 ILE A CA 1
ATOM 964 C C . ILE A 1 118 ? -1.443 -6.530 -1.779 1.00 92.25 118 ILE A C 1
ATOM 966 O O . ILE A 1 118 ? -1.547 -5.715 -2.694 1.00 92.25 118 ILE A O 1
ATOM 970 N N . LYS A 1 119 ? -0.752 -7.667 -1.912 1.00 90.56 119 LYS A N 1
ATOM 971 C CA . LYS A 1 119 ? -0.010 -7.992 -3.129 1.00 90.56 119 LYS A CA 1
ATOM 972 C C . LYS A 1 119 ? -0.913 -8.019 -4.362 1.00 90.56 119 LYS A C 1
ATOM 974 O O . LYS A 1 119 ? -0.569 -7.418 -5.376 1.00 90.56 119 LYS A O 1
ATOM 979 N N . GLN A 1 120 ? -2.070 -8.671 -4.279 1.00 89.75 120 GLN A N 1
ATOM 980 C CA . GLN A 1 120 ? -3.029 -8.720 -5.383 1.00 89.75 120 GLN A CA 1
ATOM 981 C C . GLN A 1 120 ? -3.524 -7.318 -5.768 1.00 89.75 120 GLN A C 1
ATOM 983 O O . GLN A 1 120 ? -3.626 -6.998 -6.952 1.00 89.75 120 GLN A O 1
ATOM 988 N N . THR A 1 121 ? -3.797 -6.468 -4.777 1.00 88.44 121 THR A N 1
ATOM 989 C CA . THR A 1 121 ? -4.249 -5.086 -4.997 1.00 88.44 121 THR A CA 1
ATOM 990 C C . THR A 1 121 ? -3.131 -4.214 -5.582 1.00 88.44 121 THR A C 1
ATOM 992 O O . THR A 1 121 ? -3.372 -3.424 -6.492 1.00 88.44 121 THR A O 1
ATOM 995 N N . SER A 1 122 ? -1.892 -4.397 -5.122 1.00 88.12 122 SER A N 1
ATOM 996 C CA . SER A 1 122 ? -0.691 -3.730 -5.639 1.00 88.12 122 SER A CA 1
ATOM 997 C C . SER A 1 122 ? -0.441 -4.116 -7.093 1.00 88.12 122 SER A C 1
ATOM 999 O O . SER A 1 122 ? -0.245 -3.244 -7.939 1.00 88.12 122 SER A O 1
ATOM 1001 N N . ASP A 1 123 ? -0.541 -5.407 -7.419 1.00 85.69 123 ASP A N 1
ATOM 1002 C CA . ASP A 1 123 ? -0.418 -5.901 -8.789 1.00 85.69 123 ASP A CA 1
ATOM 1003 C C . ASP A 1 123 ? -1.546 -5.349 -9.681 1.00 85.69 123 ASP A C 1
ATOM 1005 O O . ASP A 1 123 ? -1.271 -4.925 -10.801 1.00 85.69 123 ASP A O 1
ATOM 1009 N N . TYR A 1 124 ? -2.784 -5.255 -9.179 1.00 85.12 124 TYR A N 1
ATOM 1010 C CA . TYR A 1 124 ? -3.895 -4.608 -9.889 1.00 85.12 124 TYR A CA 1
ATOM 1011 C C . TYR A 1 124 ? -3.653 -3.111 -10.146 1.00 85.12 124 TYR A C 1
ATOM 1013 O O . TYR A 1 124 ? -3.921 -2.605 -11.234 1.00 85.12 124 TYR A O 1
ATOM 1021 N N . PHE A 1 125 ? -3.106 -2.373 -9.180 1.00 82.81 125 PHE A N 1
ATOM 1022 C CA . PHE A 1 125 ? -2.739 -0.977 -9.419 1.00 82.81 125 PHE A CA 1
ATOM 1023 C C . PHE A 1 125 ? -1.617 -0.865 -10.447 1.00 82.81 125 PHE A C 1
ATOM 1025 O O . PHE A 1 125 ? -1.712 -0.053 -11.365 1.00 82.81 125 PHE A O 1
ATOM 1032 N N . LYS A 1 126 ? -0.600 -1.729 -10.369 1.00 78.81 126 LYS A N 1
ATOM 1033 C CA . LYS A 1 126 ? 0.479 -1.790 -11.363 1.00 78.81 126 LYS A CA 1
ATOM 1034 C C . LYS A 1 126 ? -0.040 -2.120 -12.760 1.00 78.81 126 LYS A C 1
ATOM 1036 O O . LYS A 1 126 ? 0.482 -1.561 -13.718 1.00 78.81 126 LYS A O 1
ATOM 1041 N N . THR A 1 127 ? -1.059 -2.971 -12.910 1.00 77.06 127 THR A N 1
ATOM 1042 C CA . THR A 1 127 ? -1.682 -3.218 -14.223 1.00 77.06 127 THR A CA 1
ATOM 1043 C C . THR A 1 127 ? -2.501 -2.029 -14.709 1.00 77.06 127 THR A C 1
ATOM 1045 O O . THR A 1 127 ? -2.465 -1.750 -15.899 1.00 77.06 127 THR A O 1
ATOM 1048 N N . GLY A 1 128 ? -3.165 -1.278 -13.826 1.00 69.50 128 GLY A N 1
ATOM 1049 C CA . GLY A 1 128 ? -3.861 -0.036 -14.187 1.00 69.50 128 GLY A CA 1
ATOM 1050 C C . GLY A 1 128 ? -2.933 1.062 -14.724 1.00 69.50 128 GLY A C 1
ATOM 1051 O O . GLY A 1 128 ? -3.350 1.868 -15.551 1.00 69.50 128 GLY A O 1
ATOM 1052 N N . PHE A 1 129 ? -1.662 1.064 -14.312 1.00 66.75 129 PHE A N 1
ATOM 1053 C CA . PHE A 1 129 ? -0.630 1.936 -14.888 1.00 66.75 129 PHE A CA 1
ATOM 1054 C C . PHE A 1 129 ? -0.049 1.415 -16.212 1.00 66.75 129 PHE A C 1
ATOM 1056 O O . PHE A 1 129 ? 0.640 2.163 -16.899 1.00 66.75 129 PHE A O 1
ATOM 1063 N N . ARG A 1 130 ? -0.352 0.170 -16.606 1.00 62.44 130 ARG A N 1
ATOM 1064 C CA . ARG A 1 130 ? -0.020 -0.390 -17.925 1.00 62.44 130 ARG A CA 1
ATOM 1065 C C . ARG A 1 130 ? -1.183 -0.100 -18.871 1.00 62.44 130 ARG A C 1
ATOM 1067 O O . ARG A 1 130 ? -2.125 -0.885 -18.965 1.00 62.44 130 ARG A O 1
ATOM 1074 N N . TYR A 1 131 ? -1.148 1.021 -19.583 1.00 52.81 131 TYR A N 1
ATOM 1075 C CA . TYR A 1 131 ? -2.182 1.305 -20.576 1.00 52.81 131 TYR A CA 1
ATOM 1076 C C . TYR A 1 131 ? -1.967 0.438 -21.823 1.00 52.81 131 TYR A C 1
ATOM 1078 O O . TYR A 1 131 ? -0.873 0.347 -22.380 1.00 52.81 131 TYR A O 1
ATOM 1086 N N . THR A 1 132 ? -3.026 -0.227 -22.277 1.00 51.91 132 THR A N 1
ATOM 1087 C CA . THR A 1 132 ? -3.043 -0.919 -23.569 1.00 51.91 132 THR A CA 1
ATOM 1088 C C . THR A 1 132 ? -3.703 -0.011 -24.594 1.00 51.91 132 THR A C 1
ATOM 1090 O O . THR A 1 132 ? -4.889 0.288 -24.504 1.00 51.91 132 THR A O 1
ATOM 1093 N N . GLU A 1 133 ? -2.934 0.421 -25.591 1.00 43.50 133 GLU A N 1
ATOM 1094 C CA . GLU A 1 133 ? -3.449 1.158 -26.745 1.00 43.50 133 GLU A CA 1
ATOM 1095 C C . GLU A 1 133 ? -3.132 0.349 -28.011 1.00 43.50 133 GLU A C 1
ATOM 1097 O O . GLU A 1 133 ? -1.980 -0.010 -28.268 1.00 43.50 133 GLU A O 1
ATOM 1102 N N . ASN A 1 134 ? -4.173 -0.003 -28.779 1.00 44.97 134 ASN A N 1
ATOM 1103 C CA . ASN A 1 134 ? -4.094 -0.808 -30.010 1.00 44.97 134 ASN A CA 1
ATOM 1104 C C . ASN A 1 134 ? -3.382 -2.172 -29.867 1.00 44.97 134 ASN A C 1
ATOM 1106 O O . ASN A 1 134 ? -2.515 -2.518 -30.672 1.00 44.97 134 ASN A O 1
ATOM 1110 N N . GLY A 1 135 ? -3.730 -2.959 -28.839 1.00 56.25 135 GLY A N 1
ATOM 1111 C CA . GLY A 1 135 ? -3.192 -4.317 -28.651 1.00 56.25 135 GLY A CA 1
ATOM 1112 C C . GLY A 1 135 ? -1.693 -4.368 -28.330 1.00 56.25 135 GLY A C 1
ATOM 1113 O O . GLY A 1 135 ? -1.084 -5.434 -28.395 1.00 56.25 135 GLY A O 1
ATOM 1114 N N . LYS A 1 136 ? -1.090 -3.220 -27.997 1.00 57.34 136 LYS A N 1
ATOM 1115 C CA . LYS A 1 136 ? 0.298 -3.104 -27.551 1.00 57.34 136 LYS A CA 1
ATOM 1116 C C . LYS A 1 136 ? 0.309 -2.612 -26.111 1.00 57.34 136 LYS A C 1
ATOM 1118 O O . LYS A 1 136 ? -0.325 -1.611 -25.783 1.00 57.34 136 LYS A O 1
ATOM 1123 N N . GLU A 1 137 ? 1.008 -3.350 -25.257 1.00 48.78 137 GLU A N 1
ATOM 1124 C CA . GLU A 1 137 ? 1.192 -3.002 -23.851 1.00 48.78 137 GLU A CA 1
ATOM 1125 C C . GLU A 1 137 ? 2.167 -1.824 -23.732 1.00 48.78 137 GLU A C 1
ATOM 1127 O O . GLU A 1 137 ? 3.351 -1.927 -24.076 1.00 48.78 137 GLU A O 1
ATOM 1132 N N . TRP A 1 138 ? 1.679 -0.690 -23.241 1.00 50.56 138 TRP A N 1
ATOM 1133 C CA . TRP A 1 138 ? 2.502 0.452 -22.871 1.00 50.56 138 TRP A CA 1
ATOM 1134 C C . TRP A 1 138 ? 2.554 0.517 -21.343 1.00 50.56 138 TRP A C 1
ATOM 1136 O O . TRP A 1 138 ? 1.615 0.937 -20.676 1.00 50.56 138 TRP A O 1
ATOM 1146 N N . THR A 1 139 ? 3.645 -0.023 -20.803 1.00 49.81 139 THR A N 1
ATOM 1147 C CA . THR A 1 139 ? 4.134 0.204 -19.432 1.00 49.81 139 THR A CA 1
ATOM 1148 C C . THR A 1 139 ? 4.740 1.592 -19.313 1.00 49.81 139 THR A C 1
ATOM 1150 O O . THR A 1 139 ? 5.531 1.923 -20.233 1.00 49.81 139 THR A O 1
#

Radius of gyration: 28.04 Å; chains: 1; bounding box: 71×30×66 Å

Foldseek 3Di:
DDDDDDPPPPPPVPPPVVVVVVVVPDPCCVDPVSVVVVVVVVVVVVVVVQVVVQCVLVPPVVLLVVLLVVLLVVVLVVLLVVLCVVCVPDDPVVSNVVSVVVSVVCCVVCVVVSVVSSVVSSVVVSVVVFDDDPNDTRD

Sequence (139 aa):
MEDKKHDSEDNEISFDFSKIRNFFKGNLLSGKTAKIIMTILLILIPVILTIYIRTLPQYLPATEIWAENSVYNYYRNIIAQQVNNQYPNLPQAQRDILINQQFEQFKAANKADLDASIKQTSDYFKTGFRYTENGKEWT

pLDDT: mean 76.24, std 18.06, range [33.34, 96.94]

Secondary structure (DSSP, 8-state):
----------------HHHHHHHTTSGGGSSHHHHHHHHHHHHHHHHHHHHHHHHGGGG-HHHHHHHHHHHHHHHHHHHHHHHHHH-TTS-HHHHHHHHHHHHHHHHHHTHHHHHHHHHHHHHHHHHHTSEEETTEEE-